Protein AF-X1DA52-F1 (afdb_monomer_lite)

Secondary structure (DSSP, 8-state):
-TTTHHHHHHHHHHTTS---HHHHHHHHHHHHHHHHHHHHHHHHHHHHHHHHHT--SSS-GGGSTTTTTSS-HHHHHHHHHHHHHHHHHHHHTT-HHHHH--

Radius of gyration: 17.01 Å; chains: 1; bounding box: 36×19×48 Å

Foldseek 3Di:
DVPLCVVVVVQCVVVVHDHDPVLVVLSVLLSQLQVLLVVLVVLLVCLVVLQVCQDPPDDGNCPDCDVVVVDDSVRSNVSSVVSNVRSVVSVCVSDVPVVVVD

InterPro domains:
  IPR000537 UbiA prenyltransferase [PF01040] (5-99)
  IPR044878 UbiA prenyltransferase superfamily [G3DSA:1.10.357.140] (1-102)

Sequence (102 aa):
MVYSWLSVIGLFITFRGFPPLILLLKLFCAMTGTSLGVYFYNDICDLEEDLARGKVLDLTPASRPLGRGLISKRRMKVFSALMAALGLAASALINSKVLIAQ

Organism: NCBI:txid412755

pLDDT: mean 80.99, std 15.2, range [42.78, 96.38]

Structure (mmCIF, N/CA/C/O backbone):
data_AF-X1DA52-F1
#
_entry.id   AF-X1DA52-F1
#
loop_
_atom_site.group_PDB
_atom_site.id
_atom_site.type_symbol
_atom_site.label_atom_id
_atom_site.label_alt_id
_atom_site.label_comp_id
_atom_site.label_asym_id
_atom_site.label_entity_id
_atom_site.label_seq_id
_atom_site.pdbx_PDB_ins_code
_atom_site.Cartn_x
_atom_site.Cartn_y
_atom_site.Cartn_z
_atom_site.occupancy
_atom_site.B_iso_or_equiv
_atom_site.auth_seq_id
_atom_site.auth_comp_id
_atom_site.auth_asym_id
_atom_site.auth_atom_id
_atom_site.pdbx_PDB_model_num
ATOM 1 N N . MET A 1 1 ? -7.911 -5.032 -5.301 1.00 50.53 1 MET A N 1
ATOM 2 C CA . MET A 1 1 ? -8.793 -4.475 -4.243 1.00 50.53 1 MET A CA 1
ATOM 3 C C . MET A 1 1 ? -9.794 -5.478 -3.664 1.00 50.53 1 MET A C 1
ATOM 5 O O . MET A 1 1 ? -10.402 -5.158 -2.654 1.00 50.53 1 MET A O 1
ATOM 9 N N . VAL A 1 2 ? -9.986 -6.668 -4.251 1.00 52.09 2 VAL A N 1
ATOM 10 C CA . VAL A 1 2 ? -11.075 -7.587 -3.855 1.00 52.09 2 VAL A CA 1
ATOM 11 C C . VAL A 1 2 ? -10.959 -8.073 -2.399 1.00 52.09 2 VAL A C 1
ATOM 13 O O . VAL A 1 2 ? -11.968 -8.145 -1.709 1.00 52.09 2 VAL A O 1
ATOM 16 N N . TYR A 1 3 ? -9.746 -8.312 -1.888 1.00 58.59 3 TYR A N 1
ATOM 17 C CA . TYR A 1 3 ? -9.556 -8.881 -0.542 1.00 58.59 3 TYR A CA 1
ATOM 18 C C . TYR A 1 3 ? -9.560 -7.860 0.600 1.00 58.59 3 TYR A C 1
ATOM 20 O O . TYR A 1 3 ? -9.824 -8.217 1.744 1.00 58.59 3 TYR A O 1
ATOM 28 N N . SER A 1 4 ? -9.307 -6.587 0.302 1.00 66.19 4 SER A N 1
ATOM 29 C CA . SER A 1 4 ? -9.207 -5.528 1.308 1.00 66.19 4 SER A CA 1
ATOM 30 C C . SER A 1 4 ? -10.551 -5.321 2.028 1.00 66.19 4 SER A C 1
ATOM 32 O O . SER A 1 4 ? -10.601 -5.150 3.235 1.00 66.19 4 SER A O 1
ATOM 34 N N . TRP A 1 5 ? -11.679 -5.424 1.328 1.00 74.81 5 TRP A N 1
ATOM 35 C CA . TRP A 1 5 ? -13.002 -5.145 1.903 1.00 74.81 5 TRP A CA 1
ATOM 36 C C . TRP A 1 5 ? -13.449 -6.131 2.995 1.00 74.81 5 TRP A C 1
ATOM 38 O O . TRP A 1 5 ? -14.279 -5.774 3.833 1.00 74.81 5 TRP A O 1
ATOM 48 N N . LEU A 1 6 ? -12.868 -7.335 3.044 1.00 85.25 6 LEU A N 1
ATOM 49 C CA . LEU A 1 6 ? -13.213 -8.349 4.046 1.00 85.25 6 LEU A CA 1
ATOM 50 C C . LEU A 1 6 ? -12.875 -7.901 5.470 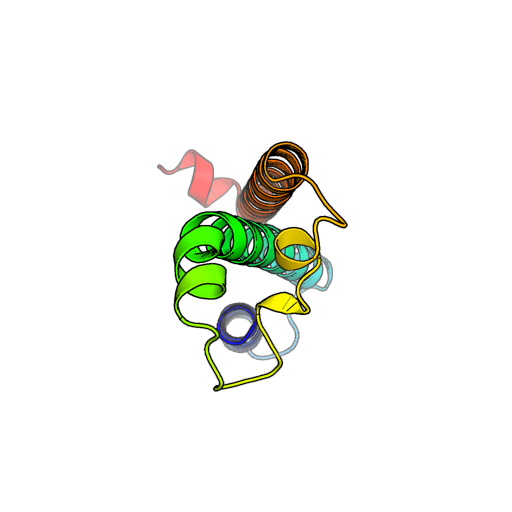1.00 85.25 6 LEU A C 1
ATOM 52 O O . LEU A 1 6 ? -13.644 -8.173 6.390 1.00 85.25 6 LEU A O 1
ATOM 56 N N . SER A 1 7 ? -11.784 -7.158 5.664 1.00 85.31 7 SER A N 1
ATOM 57 C CA . SER A 1 7 ? -11.419 -6.675 6.999 1.00 85.31 7 SER A CA 1
ATOM 58 C C . SER A 1 7 ? -12.406 -5.624 7.508 1.00 85.31 7 SER A C 1
ATOM 60 O O . SER A 1 7 ? -12.689 -5.577 8.703 1.00 85.31 7 SER A O 1
ATOM 62 N N . VAL A 1 8 ? -12.968 -4.799 6.614 1.00 85.81 8 VAL A N 1
ATOM 63 C CA . VAL A 1 8 ? -14.019 -3.833 6.973 1.00 85.81 8 VAL A CA 1
ATOM 64 C C . VAL A 1 8 ? -15.275 -4.583 7.395 1.00 85.81 8 VAL A C 1
ATOM 66 O O . VAL A 1 8 ? -15.804 -4.308 8.466 1.00 85.81 8 VAL A O 1
ATOM 69 N N . ILE A 1 9 ? -15.706 -5.584 6.624 1.00 88.50 9 ILE A N 1
ATOM 70 C CA . ILE A 1 9 ? -16.854 -6.430 6.986 1.00 88.50 9 ILE A CA 1
ATOM 71 C C . ILE A 1 9 ? -16.626 -7.094 8.354 1.00 88.50 9 ILE A C 1
ATOM 73 O O . ILE A 1 9 ? -17.493 -7.025 9.224 1.00 88.50 9 ILE A O 1
ATOM 77 N N . GLY A 1 10 ? -15.437 -7.660 8.588 1.00 88.62 10 GLY A N 1
ATOM 78 C CA . GLY A 1 10 ? -15.063 -8.239 9.880 1.00 88.62 10 GLY A CA 1
ATOM 79 C C . GLY A 1 10 ? -15.140 -7.235 11.035 1.00 88.62 10 GLY A C 1
ATOM 80 O O . GLY A 1 10 ? -15.580 -7.584 12.134 1.00 88.62 10 GLY A O 1
ATOM 81 N N . LEU A 1 11 ? -14.798 -5.969 10.783 1.00 89.38 11 LEU A N 1
ATOM 82 C CA . LEU A 1 11 ? -14.906 -4.902 11.775 1.00 89.38 11 LEU A CA 1
ATOM 83 C C . LEU A 1 11 ? -16.369 -4.611 12.149 1.00 89.38 11 LEU A C 1
ATOM 85 O O . LEU A 1 11 ? -16.684 -4.513 13.334 1.00 89.38 11 LEU A O 1
ATOM 89 N N . PHE A 1 12 ? -17.269 -4.535 11.166 1.00 90.56 12 PHE A N 1
ATOM 90 C CA . PHE A 1 12 ? -18.707 -4.352 11.409 1.00 90.56 12 PHE A CA 1
ATOM 91 C C . PHE A 1 12 ? -19.319 -5.528 12.182 1.00 90.56 12 PHE A C 1
ATOM 93 O O . PHE A 1 12 ? -20.105 -5.320 13.109 1.00 90.56 12 PHE A O 1
ATOM 100 N N . ILE A 1 13 ? -18.917 -6.761 11.854 1.00 92.69 13 ILE A N 1
ATOM 101 C CA . ILE A 1 13 ? -19.347 -7.967 12.577 1.00 92.69 13 ILE A CA 1
ATOM 102 C C . ILE A 1 13 ? -18.884 -7.909 14.040 1.00 92.69 13 ILE A C 1
ATOM 104 O O . ILE A 1 13 ? -19.678 -8.146 14.950 1.00 92.69 13 ILE A O 1
ATOM 108 N N . THR A 1 14 ? -17.622 -7.538 14.277 1.00 90.06 14 THR A N 1
ATOM 109 C CA . THR A 1 14 ? -17.026 -7.475 15.625 1.00 90.06 14 THR A CA 1
ATOM 110 C C . THR A 1 14 ? -17.731 -6.454 16.520 1.00 90.06 14 THR A C 1
ATOM 112 O O . THR A 1 14 ? -17.991 -6.734 17.688 1.00 90.06 14 THR A O 1
ATOM 115 N N . PHE A 1 15 ? -18.088 -5.288 15.975 1.00 90.69 15 PHE A N 1
ATOM 116 C CA . PHE A 1 15 ? -18.791 -4.238 16.719 1.00 90.69 15 PHE A CA 1
ATOM 117 C C . PHE A 1 15 ? -20.315 -4.421 16.757 1.00 90.69 15 PHE A C 1
ATOM 119 O O . PHE A 1 15 ? -20.997 -3.616 17.387 1.00 90.69 15 PHE A O 1
ATOM 126 N N . ARG A 1 16 ? -20.855 -5.476 16.120 1.00 90.44 16 ARG A N 1
ATOM 127 C CA . ARG A 1 16 ? -22.301 -5.748 16.003 1.00 90.44 16 ARG A CA 1
ATOM 128 C C . ARG A 1 16 ? -23.091 -4.526 15.521 1.00 90.44 16 ARG A C 1
ATOM 130 O O . ARG A 1 16 ? -24.171 -4.229 16.026 1.00 90.44 16 ARG A O 1
ATOM 137 N N . GLY A 1 17 ? -22.525 -3.785 14.575 1.00 87.62 17 GLY A N 1
ATOM 138 C CA . GLY A 1 17 ? -23.038 -2.480 14.182 1.00 87.62 17 GLY A CA 1
ATOM 139 C C . GLY A 1 17 ? -21.920 -1.573 13.695 1.00 87.62 17 GLY A C 1
ATOM 140 O O . GLY A 1 17 ? -20.993 -2.033 13.033 1.00 87.62 17 GLY A O 1
ATOM 141 N N . PHE A 1 18 ? -22.016 -0.279 14.001 1.00 89.44 18 PHE A N 1
ATOM 142 C CA . PHE A 1 18 ? -21.091 0.720 13.475 1.00 89.44 18 PHE A CA 1
ATOM 143 C C . PHE A 1 18 ? -19.822 0.823 14.342 1.00 89.44 18 PHE A C 1
ATOM 145 O O . PHE A 1 18 ? -19.908 1.238 15.501 1.00 89.44 18 PHE A O 1
ATOM 152 N N . PRO A 1 19 ? -18.637 0.458 13.821 1.00 89.81 19 PRO A N 1
ATOM 153 C CA . PRO A 1 19 ? -17.394 0.587 14.570 1.00 89.81 19 PRO A CA 1
ATOM 154 C C . PRO A 1 19 ? -16.959 2.060 14.704 1.00 89.81 19 PRO A C 1
ATOM 156 O O . PRO A 1 19 ? -17.376 2.910 13.912 1.00 89.81 19 PRO A O 1
ATOM 159 N N . PRO A 1 20 ? -16.077 2.390 15.668 1.00 91.50 20 PRO A N 1
ATOM 160 C CA . PRO A 1 20 ? -15.541 3.738 15.823 1.00 91.50 20 PRO A CA 1
ATOM 161 C C . PRO A 1 20 ? -14.898 4.248 14.529 1.00 91.50 20 PRO A C 1
ATOM 163 O O . PRO A 1 20 ? -14.046 3.577 13.943 1.00 91.50 20 PRO A O 1
ATOM 166 N N . LEU A 1 21 ? -15.247 5.469 14.114 1.00 90.12 21 LEU A N 1
ATOM 167 C CA . LEU A 1 21 ? -14.792 6.047 12.843 1.00 90.12 21 LEU A CA 1
ATOM 168 C C . LEU A 1 21 ? -13.261 6.084 12.718 1.00 90.12 21 LEU A C 1
ATOM 170 O O . LEU A 1 21 ? -12.707 5.788 11.664 1.00 90.12 21 LEU A O 1
ATOM 174 N N . ILE A 1 22 ? -12.560 6.387 13.811 1.00 90.56 22 ILE A N 1
ATOM 175 C CA . ILE A 1 22 ? -11.090 6.409 13.848 1.00 90.56 22 ILE A CA 1
ATOM 176 C C . ILE A 1 22 ? -10.508 5.026 13.521 1.00 90.56 22 ILE A C 1
ATOM 178 O O . ILE A 1 22 ? -9.492 4.927 12.835 1.00 90.56 22 ILE A O 1
ATOM 182 N N . LEU A 1 23 ? -11.150 3.953 13.987 1.00 89.31 23 LEU A N 1
ATOM 183 C CA . LEU A 1 23 ? -10.711 2.583 13.736 1.00 89.31 23 LEU A CA 1
ATOM 184 C C . LEU A 1 23 ? -10.940 2.187 12.272 1.00 89.31 23 LEU A C 1
ATOM 186 O O . LEU A 1 23 ? -10.053 1.599 11.657 1.00 89.31 23 LEU A O 1
ATOM 190 N N . LEU A 1 24 ? -12.079 2.591 11.700 1.00 89.50 24 LEU A N 1
ATOM 191 C CA . LEU A 1 24 ? -12.370 2.457 10.269 1.00 89.50 24 LEU A CA 1
ATOM 192 C C . LEU A 1 24 ? -11.322 3.158 9.403 1.00 89.50 24 LEU A C 1
ATOM 194 O O . LEU A 1 24 ? -10.810 2.557 8.464 1.00 89.50 24 LEU A O 1
ATOM 198 N N . LEU A 1 25 ? -10.972 4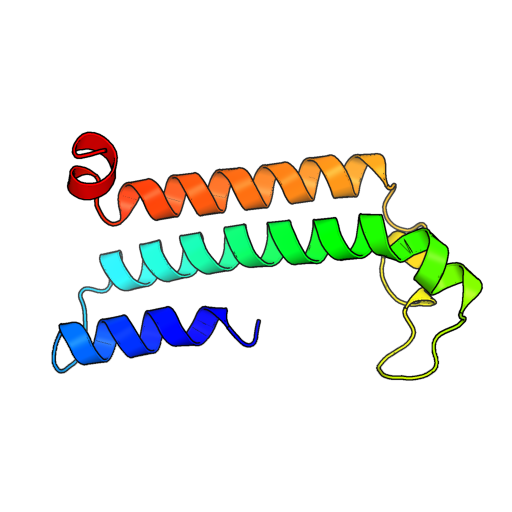.404 9.735 1.00 89.56 25 LEU A N 1
ATOM 199 C CA . LEU A 1 25 ? -9.975 5.176 8.991 1.00 89.56 25 LEU A CA 1
ATOM 200 C C . LEU A 1 25 ? -8.590 4.527 9.053 1.00 89.56 25 LEU A C 1
ATOM 202 O O . LEU A 1 25 ? -7.931 4.383 8.026 1.00 89.56 25 LEU A O 1
ATOM 206 N N . LYS A 1 26 ? -8.160 4.076 10.238 1.00 90.19 26 LYS A N 1
ATOM 207 C CA . LYS A 1 26 ? -6.888 3.354 10.391 1.00 90.19 26 LYS A CA 1
ATOM 208 C C . LYS A 1 26 ? -6.864 2.072 9.562 1.00 90.19 26 LYS A C 1
ATOM 210 O O . LYS A 1 26 ? -5.890 1.828 8.852 1.00 90.19 26 LYS A O 1
ATOM 215 N N . LEU A 1 27 ? -7.940 1.285 9.619 1.00 90.94 27 LEU A N 1
ATOM 216 C CA . LEU A 1 27 ? -8.073 0.053 8.846 1.00 90.94 27 LEU A CA 1
ATOM 217 C C . LEU A 1 27 ? -8.051 0.333 7.341 1.00 90.94 27 LEU A C 1
ATOM 219 O O . LEU A 1 27 ? -7.325 -0.326 6.601 1.00 90.94 27 LEU A O 1
ATOM 223 N N . PHE A 1 28 ? -8.782 1.350 6.891 1.00 89.44 28 PHE A N 1
ATOM 224 C CA . PHE A 1 28 ? -8.799 1.768 5.495 1.00 89.44 28 PHE A CA 1
ATOM 225 C C . PHE A 1 28 ? -7.403 2.162 4.994 1.00 89.44 28 PHE A C 1
ATOM 227 O O . PHE A 1 28 ? -6.973 1.683 3.943 1.00 89.44 28 PHE A O 1
ATOM 234 N N . CYS A 1 29 ? -6.665 2.973 5.758 1.00 90.06 29 CYS A N 1
ATOM 235 C CA . CYS A 1 29 ? -5.293 3.359 5.423 1.00 90.06 29 CYS A CA 1
ATOM 236 C C . CYS A 1 29 ? -4.350 2.149 5.382 1.00 90.06 29 CYS A C 1
ATOM 238 O O . CYS A 1 29 ? -3.589 1.999 4.424 1.00 90.06 29 CYS A O 1
ATOM 240 N N . ALA A 1 30 ? -4.432 1.263 6.380 1.00 91.19 30 ALA A N 1
ATOM 241 C CA . ALA A 1 30 ? -3.615 0.055 6.452 1.00 91.19 30 ALA A CA 1
ATOM 242 C C . ALA A 1 30 ? -3.825 -0.841 5.229 1.00 91.19 30 ALA A C 1
ATOM 244 O O . ALA A 1 30 ? -2.871 -1.253 4.565 1.00 91.19 30 ALA A O 1
ATOM 245 N N . MET A 1 31 ? -5.084 -1.090 4.881 1.00 90.81 31 MET A N 1
ATOM 246 C CA . MET A 1 31 ? -5.438 -1.924 3.740 1.00 90.81 31 MET A CA 1
ATOM 247 C C . MET A 1 31 ? -5.071 -1.284 2.411 1.00 90.81 31 MET A C 1
ATOM 249 O O . MET A 1 31 ? -4.559 -1.970 1.531 1.00 90.81 31 MET A O 1
ATOM 253 N N . THR A 1 32 ? -5.322 0.014 2.255 1.00 90.31 32 THR A N 1
ATOM 254 C CA . THR A 1 32 ? -5.010 0.729 1.015 1.00 90.31 32 THR A CA 1
ATOM 255 C C . THR A 1 32 ? -3.506 0.715 0.768 1.00 90.31 32 THR A C 1
ATOM 257 O O . THR A 1 32 ? -3.077 0.296 -0.303 1.00 90.31 32 THR A O 1
ATOM 260 N N . GLY A 1 33 ? -2.698 1.075 1.771 1.00 91.81 33 GLY A N 1
ATOM 261 C CA . GLY A 1 33 ? -1.239 1.088 1.650 1.00 91.81 33 GLY A CA 1
ATOM 262 C C . GLY A 1 33 ? -0.653 -0.294 1.357 1.00 91.81 33 GLY A C 1
ATOM 263 O O . GLY A 1 33 ? 0.090 -0.455 0.390 1.00 91.81 33 GLY A O 1
ATOM 264 N N . THR A 1 34 ? -1.040 -1.315 2.130 1.00 90.94 34 THR A N 1
ATOM 265 C CA . THR A 1 34 ? -0.549 -2.691 1.918 1.00 90.94 34 THR A CA 1
ATOM 266 C C . THR A 1 34 ? -0.968 -3.244 0.559 1.00 90.94 34 THR A C 1
ATOM 268 O O . THR A 1 34 ? -0.135 -3.785 -0.164 1.00 90.94 34 THR A O 1
ATOM 271 N N . SER A 1 35 ? -2.229 -3.048 0.163 1.00 90.06 35 SER A N 1
ATOM 272 C CA . SER A 1 35 ? -2.737 -3.535 -1.123 1.00 90.06 35 SER A CA 1
ATOM 273 C C . SER A 1 35 ? -2.029 -2.851 -2.289 1.00 90.06 35 SER A C 1
ATOM 275 O O . SER A 1 35 ? -1.555 -3.533 -3.192 1.00 90.06 35 SER A O 1
ATOM 277 N N . LEU A 1 36 ? -1.919 -1.518 -2.270 1.00 90.75 36 LEU A N 1
ATOM 278 C CA . LEU A 1 36 ? -1.199 -0.772 -3.305 1.00 90.75 36 LEU A CA 1
ATOM 279 C C . LEU A 1 36 ? 0.268 -1.201 -3.384 1.00 90.75 36 LEU A C 1
ATOM 281 O O . LEU A 1 36 ? 0.768 -1.438 -4.479 1.00 90.75 36 LEU A O 1
ATOM 285 N N . GLY A 1 37 ? 0.938 -1.366 -2.239 1.00 91.56 37 GLY A N 1
ATOM 286 C CA . GLY A 1 37 ? 2.311 -1.862 -2.180 1.00 91.56 37 GLY A CA 1
ATOM 287 C C . GLY A 1 37 ? 2.473 -3.203 -2.898 1.00 91.56 37 GLY A C 1
ATOM 288 O O . GLY A 1 37 ? 3.323 -3.317 -3.782 1.00 91.56 37 GLY A O 1
ATOM 289 N N . VAL A 1 38 ? 1.616 -4.178 -2.578 1.00 91.00 38 VAL A N 1
ATOM 290 C CA . VAL A 1 38 ? 1.631 -5.518 -3.186 1.00 91.00 38 VAL A CA 1
ATOM 291 C C . VAL A 1 38 ? 1.321 -5.466 -4.680 1.00 91.00 38 VAL A C 1
ATOM 293 O O . VAL A 1 38 ? 2.068 -6.046 -5.459 1.00 91.00 38 VAL A O 1
ATOM 296 N N . TYR A 1 39 ? 0.278 -4.750 -5.110 1.00 88.19 39 TYR A N 1
ATOM 297 C CA . TYR A 1 39 ? -0.085 -4.690 -6.532 1.00 88.19 39 TYR A CA 1
ATOM 298 C C . TYR A 1 39 ? 0.982 -3.990 -7.380 1.00 88.19 39 TYR A C 1
ATOM 300 O O . TYR A 1 39 ? 1.316 -4.476 -8.455 1.00 88.19 39 TYR A O 1
ATOM 308 N N . PHE A 1 40 ? 1.577 -2.898 -6.892 1.00 91.00 40 PHE A N 1
ATOM 309 C CA . PHE A 1 40 ? 2.671 -2.244 -7.613 1.00 91.00 40 PHE A CA 1
ATOM 310 C C . PHE A 1 40 ? 3.939 -3.089 -7.641 1.00 91.00 40 PHE A C 1
ATOM 312 O O . PHE A 1 40 ? 4.676 -3.042 -8.622 1.00 91.00 40 PHE A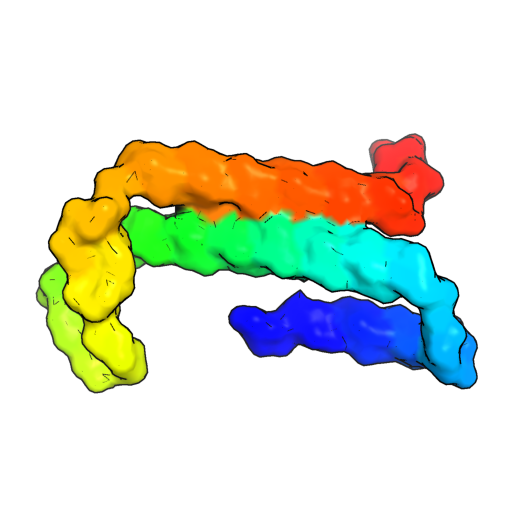 O 1
ATOM 319 N N . TYR A 1 41 ? 4.207 -3.863 -6.588 1.00 91.56 41 TYR A N 1
ATOM 320 C CA . TYR A 1 41 ? 5.305 -4.822 -6.617 1.00 91.56 41 TYR A CA 1
ATOM 321 C C . TYR A 1 41 ? 5.028 -5.943 -7.622 1.00 91.56 41 TYR A C 1
ATOM 323 O O . TYR A 1 41 ? 5.916 -6.309 -8.388 1.00 91.56 41 TYR A O 1
ATOM 331 N N . ASN A 1 42 ? 3.784 -6.420 -7.675 1.00 90.12 42 ASN A N 1
ATOM 332 C CA . ASN A 1 42 ? 3.347 -7.430 -8.628 1.00 90.12 42 ASN A CA 1
ATOM 333 C C . ASN A 1 42 ? 3.543 -6.955 -10.075 1.00 90.12 42 ASN A C 1
ATOM 335 O O . ASN A 1 42 ? 4.174 -7.652 -10.857 1.00 90.12 42 ASN A O 1
ATOM 339 N N . ASP A 1 43 ? 3.139 -5.722 -10.398 1.00 87.31 43 ASP A N 1
ATOM 340 C CA . ASP A 1 43 ? 3.385 -5.114 -11.716 1.00 87.31 43 ASP A CA 1
ATOM 341 C C . ASP A 1 43 ? 4.879 -5.083 -12.093 1.00 87.31 43 ASP A C 1
ATOM 343 O O . ASP A 1 43 ? 5.233 -5.159 -13.267 1.00 87.31 43 ASP A O 1
ATOM 347 N N . ILE A 1 44 ? 5.780 -4.949 -11.114 1.00 89.75 44 ILE A N 1
ATOM 348 C CA . ILE A 1 44 ? 7.232 -4.936 -11.347 1.00 89.75 44 ILE A CA 1
ATOM 349 C C . ILE A 1 44 ? 7.773 -6.334 -11.635 1.00 89.75 44 ILE A C 1
ATOM 351 O O . ILE A 1 44 ? 8.690 -6.461 -12.454 1.00 89.75 44 ILE A O 1
ATOM 355 N N . CYS A 1 45 ? 7.274 -7.335 -10.911 1.00 89.62 45 CYS A N 1
ATOM 356 C CA . CYS A 1 45 ? 7.649 -8.736 -11.072 1.00 89.62 45 CYS A CA 1
ATOM 357 C C . CYS A 1 45 ? 7.136 -9.287 -12.401 1.00 89.62 45 CYS A C 1
ATOM 359 O O . CYS A 1 45 ? 7.909 -9.889 -13.144 1.00 89.62 45 CYS A O 1
ATOM 361 N N . ASP A 1 46 ? 5.884 -8.984 -12.730 1.00 86.50 46 ASP A N 1
ATOM 362 C CA . ASP A 1 46 ? 5.207 -9.524 -13.905 1.00 86.50 46 ASP A CA 1
ATOM 363 C C . ASP A 1 46 ? 5.560 -8.764 -15.190 1.00 86.50 46 ASP A C 1
ATOM 365 O O . ASP A 1 46 ? 5.263 -9.243 -16.275 1.00 86.50 46 ASP A O 1
ATOM 369 N N . LEU A 1 47 ? 6.257 -7.620 -15.106 1.00 84.88 47 LEU A N 1
ATOM 370 C CA . LEU A 1 47 ? 6.562 -6.750 -16.250 1.00 84.88 47 LEU A CA 1
ATOM 371 C C . LEU A 1 47 ? 7.154 -7.492 -17.458 1.00 84.88 47 LEU A C 1
ATOM 373 O O . LEU A 1 47 ? 6.759 -7.244 -18.593 1.00 84.88 47 LEU A O 1
ATOM 377 N N . GLU A 1 48 ? 8.134 -8.363 -17.230 1.00 81.19 48 GLU A N 1
ATOM 378 C CA . GLU A 1 48 ? 8.828 -9.071 -18.314 1.00 81.19 48 GLU A CA 1
ATOM 379 C C . GLU A 1 48 ? 7.919 -10.121 -18.964 1.00 81.19 48 GLU A C 1
ATOM 381 O O . GLU A 1 48 ? 7.903 -10.260 -20.187 1.00 81.19 48 GLU A O 1
ATOM 386 N N . GLU A 1 49 ? 7.098 -10.801 -18.163 1.00 78.44 49 GLU A N 1
ATOM 387 C CA . GLU A 1 49 ? 6.116 -11.768 -18.649 1.00 78.44 49 GLU A CA 1
ATOM 388 C C . GLU A 1 49 ? 4.942 -11.078 -19.364 1.00 78.44 49 GLU A C 1
ATOM 390 O O . GLU A 1 49 ? 4.500 -11.538 -20.419 1.00 78.44 49 GLU A O 1
ATOM 395 N N . ASP A 1 50 ? 4.478 -9.947 -18.836 1.00 73.62 50 ASP A N 1
ATOM 396 C CA . ASP A 1 50 ? 3.401 -9.126 -19.387 1.00 73.62 50 ASP A CA 1
ATOM 397 C C . ASP A 1 50 ? 3.780 -8.537 -20.751 1.00 73.62 50 ASP A C 1
ATOM 399 O O . ASP A 1 50 ? 2.956 -8.521 -21.672 1.00 73.62 50 ASP A O 1
ATOM 403 N N . LEU A 1 51 ? 5.037 -8.105 -20.908 1.00 75.12 51 LEU A N 1
ATOM 404 C CA . LEU A 1 51 ? 5.584 -7.649 -22.187 1.00 75.12 51 LEU A CA 1
ATOM 405 C C . LEU A 1 51 ? 5.747 -8.806 -23.184 1.00 75.12 51 LEU A C 1
ATOM 407 O O . LEU A 1 51 ? 5.428 -8.640 -24.359 1.00 75.12 51 LEU A O 1
ATOM 411 N N . ALA A 1 52 ? 6.210 -9.976 -22.731 1.00 73.31 52 ALA A N 1
ATOM 412 C CA . ALA A 1 52 ? 6.471 -11.127 -23.597 1.00 73.31 52 ALA A CA 1
ATOM 413 C C . ALA A 1 52 ? 5.197 -11.846 -24.068 1.00 73.31 52 ALA A C 1
ATOM 415 O O . ALA A 1 52 ? 5.147 -12.348 -25.190 1.00 73.31 52 ALA A O 1
ATOM 416 N N . ARG A 1 53 ? 4.164 -11.929 -23.219 1.00 65.88 53 ARG A N 1
ATOM 417 C CA . ARG A 1 53 ? 2.939 -12.688 -23.518 1.00 65.88 53 ARG A CA 1
ATOM 418 C C . ARG A 1 53 ? 1.869 -11.875 -24.242 1.00 65.88 53 ARG A C 1
ATOM 420 O O . ARG A 1 53 ? 0.866 -12.464 -24.639 1.00 65.88 53 ARG A O 1
ATOM 427 N N . GLY A 1 54 ? 2.036 -10.554 -24.377 1.00 58.75 54 GLY A N 1
ATOM 428 C CA . GLY A 1 54 ? 1.034 -9.667 -24.980 1.00 58.75 54 GLY A CA 1
ATOM 429 C C . GLY A 1 54 ? -0.377 -9.914 -24.432 1.00 58.75 54 GLY A C 1
ATOM 430 O O . GLY A 1 54 ? -1.338 -9.885 -25.195 1.00 58.75 54 GLY A O 1
ATOM 431 N N . LYS A 1 55 ? -0.493 -10.292 -23.146 1.00 51.59 55 LYS A N 1
ATOM 432 C CA . LYS A 1 55 ? -1.634 -11.072 -22.649 1.00 51.59 55 LYS A CA 1
ATOM 433 C C . LYS A 1 55 ? -2.950 -10.306 -22.820 1.00 51.59 55 LYS A C 1
ATOM 435 O O . LYS A 1 55 ? -3.156 -9.229 -22.269 1.00 51.59 55 LYS A O 1
ATOM 440 N N . VAL A 1 56 ? -3.809 -10.940 -23.613 1.00 46.38 56 VAL A N 1
ATOM 441 C CA . VAL A 1 56 ? -5.092 -10.500 -24.179 1.00 46.38 56 VAL A CA 1
ATOM 442 C C . VAL A 1 56 ? -6.268 -10.603 -23.191 1.00 46.38 56 VAL A C 1
ATOM 444 O O . VAL A 1 56 ? -7.375 -10.199 -23.530 1.00 46.38 56 VAL A O 1
ATOM 447 N N . LEU A 1 57 ? -6.067 -11.073 -21.955 1.00 45.62 57 LEU A N 1
ATOM 448 C CA . LEU A 1 57 ? -7.132 -11.089 -20.948 1.00 45.62 57 LEU A CA 1
ATOM 449 C C . LEU A 1 57 ? -6.974 -9.940 -19.948 1.00 45.62 57 LEU A C 1
ATOM 451 O O . LEU A 1 57 ? -6.042 -9.910 -19.151 1.00 45.62 57 LEU A O 1
ATOM 455 N N . ASP A 1 58 ? -7.947 -9.040 -20.039 1.00 42.78 58 ASP A N 1
ATOM 456 C CA . ASP A 1 58 ? -8.259 -7.894 -19.192 1.00 42.78 58 ASP A CA 1
ATOM 457 C C . ASP A 1 58 ? -7.313 -6.688 -19.278 1.00 42.78 58 ASP A C 1
ATOM 459 O O . ASP A 1 58 ? -6.347 -6.523 -18.537 1.00 42.78 58 ASP A O 1
ATOM 463 N N . LEU A 1 59 ? -7.697 -5.773 -20.181 1.00 46.62 59 LEU A N 1
ATOM 464 C CA . LEU A 1 59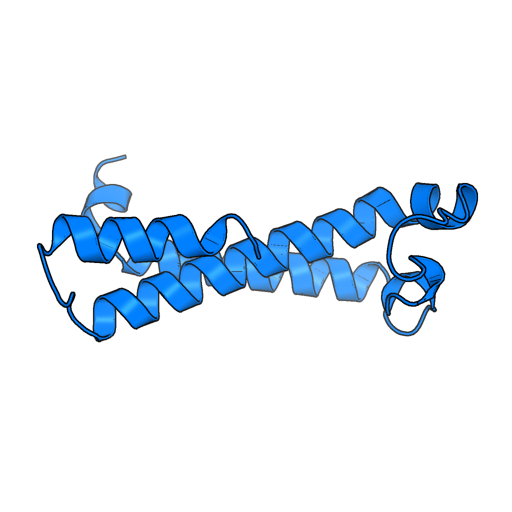 ? -7.283 -4.366 -20.211 1.00 46.62 59 LEU A CA 1
ATOM 465 C C . LEU A 1 59 ? -5.761 -4.170 -20.338 1.00 46.62 59 LEU A C 1
ATOM 467 O O . LEU A 1 59 ? -5.126 -3.581 -19.473 1.00 46.62 59 LEU A O 1
ATOM 471 N N . THR A 1 60 ? -5.198 -4.651 -21.456 1.00 48.62 60 THR A N 1
ATOM 472 C CA . THR A 1 60 ? -3.828 -4.403 -21.968 1.00 48.62 60 THR A CA 1
ATOM 473 C C . THR A 1 60 ? -2.759 -4.139 -20.889 1.00 48.62 60 THR A C 1
ATOM 475 O O . THR A 1 60 ? -2.589 -3.001 -20.465 1.00 48.62 60 THR A O 1
ATOM 478 N N . PRO A 1 61 ? -1.937 -5.124 -20.496 1.00 52.19 61 PRO A N 1
ATOM 479 C CA . PRO A 1 61 ? -0.789 -4.915 -19.599 1.00 52.19 61 PRO A CA 1
ATOM 480 C C . PRO A 1 61 ? 0.186 -3.831 -20.101 1.00 52.19 61 PRO A C 1
ATOM 482 O O . PRO A 1 61 ? 0.687 -3.019 -19.325 1.00 52.19 61 PRO A O 1
ATOM 485 N N . ALA A 1 62 ? 0.334 -3.710 -21.427 1.00 51.94 62 ALA A N 1
ATOM 486 C CA . ALA A 1 62 ? 1.044 -2.617 -22.100 1.00 51.94 62 ALA A CA 1
ATOM 487 C C . ALA A 1 62 ? 0.388 -1.230 -21.925 1.00 51.94 62 ALA A C 1
ATOM 489 O O . ALA A 1 62 ? 0.950 -0.222 -22.343 1.00 51.94 62 ALA A O 1
ATOM 490 N N . SER A 1 63 ? -0.809 -1.146 -21.338 1.00 59.62 63 SER A N 1
ATOM 491 C CA . SER A 1 63 ? -1.464 0.107 -20.964 1.00 59.62 63 SER A CA 1
ATOM 492 C C . SER A 1 63 ? -1.073 0.606 -19.577 1.00 59.62 63 SER A C 1
ATOM 494 O O . SER A 1 63 ? -1.216 1.801 -19.299 1.00 59.62 63 SER A O 1
ATOM 496 N N . ARG A 1 64 ? -0.542 -0.280 -18.721 1.00 74.00 64 ARG A N 1
ATOM 497 C CA . ARG A 1 64 ? -0.126 0.083 -17.367 1.00 74.00 64 ARG A CA 1
ATOM 498 C C . ARG A 1 64 ? 1.036 1.080 -17.434 1.00 74.00 64 ARG A C 1
ATOM 500 O O . ARG A 1 64 ? 1.901 0.955 -18.306 1.00 74.00 64 ARG A O 1
ATOM 507 N N . PRO A 1 65 ? 1.114 2.052 -16.508 1.00 80.69 65 PRO A N 1
ATOM 508 C CA . PRO A 1 65 ? 2.142 3.093 -16.546 1.00 80.69 65 PRO A CA 1
ATOM 509 C C . PRO A 1 65 ? 3.578 2.558 -16.620 1.00 80.69 65 PRO A C 1
ATOM 511 O O . PRO A 1 65 ? 4.423 3.158 -17.283 1.00 80.69 65 PRO A O 1
ATOM 514 N N . LEU A 1 66 ? 3.847 1.421 -15.966 1.00 83.50 66 LEU A N 1
ATOM 515 C CA . LEU A 1 66 ? 5.152 0.763 -15.998 1.00 83.50 66 LEU A CA 1
ATOM 516 C C . LEU A 1 66 ? 5.444 0.118 -17.364 1.00 83.50 66 LEU A C 1
ATOM 518 O O . LEU A 1 66 ? 6.516 0.344 -17.916 1.00 83.50 66 LEU A O 1
ATOM 522 N N . GLY A 1 67 ? 4.480 -0.610 -17.941 1.00 78.88 67 GLY A N 1
ATOM 523 C CA . GLY A 1 67 ? 4.602 -1.226 -19.270 1.00 78.88 67 GLY A CA 1
ATOM 524 C C . GLY A 1 67 ? 4.737 -0.208 -20.409 1.00 78.88 67 GLY A C 1
ATOM 525 O O . GLY A 1 67 ? 5.426 -0.469 -21.388 1.00 78.88 67 GLY A O 1
ATOM 526 N N . ARG A 1 68 ? 4.155 0.990 -20.252 1.00 80.12 68 ARG A N 1
ATOM 527 C CA . ARG A 1 68 ? 4.299 2.120 -21.192 1.00 80.12 68 ARG A CA 1
ATOM 528 C C . ARG A 1 68 ? 5.609 2.899 -21.059 1.00 80.12 68 ARG A C 1
ATOM 530 O O . ARG A 1 68 ? 5.832 3.836 -21.818 1.00 80.12 68 ARG A O 1
ATOM 537 N N . GLY A 1 69 ? 6.429 2.605 -20.050 1.00 82.44 69 GLY A N 1
ATOM 538 C CA . GLY A 1 69 ? 7.613 3.406 -19.740 1.00 82.44 69 GLY A CA 1
ATOM 539 C C . GLY A 1 69 ? 7.311 4.807 -19.184 1.00 82.44 69 GLY A C 1
ATOM 540 O O . GLY A 1 69 ? 8.227 5.616 -19.063 1.00 82.44 69 GLY A O 1
ATOM 541 N N . LEU A 1 70 ? 6.061 5.103 -18.795 1.00 86.75 70 LEU A N 1
ATOM 542 C CA . LEU A 1 70 ? 5.689 6.378 -18.156 1.00 86.75 70 LEU A CA 1
ATOM 543 C C . LEU A 1 70 ? 6.303 6.510 -16.755 1.00 86.75 70 LEU A C 1
ATOM 545 O O . LEU A 1 70 ? 6.527 7.613 -16.257 1.00 86.75 70 LEU A O 1
ATOM 549 N N . ILE A 1 71 ? 6.574 5.375 -16.108 1.00 88.62 71 ILE A N 1
ATOM 550 C CA . ILE A 1 71 ? 7.215 5.295 -14.797 1.00 88.62 71 ILE A CA 1
ATOM 551 C C . ILE A 1 71 ? 8.361 4.291 -14.886 1.00 88.62 71 ILE A C 1
ATOM 553 O O . ILE A 1 71 ? 8.198 3.195 -15.413 1.00 88.62 71 ILE A O 1
ATOM 557 N N . SER A 1 72 ? 9.529 4.636 -14.341 1.00 90.06 72 SER A N 1
ATOM 558 C CA . SER A 1 72 ? 10.664 3.711 -14.309 1.00 90.06 72 SER A CA 1
ATOM 559 C C . SER A 1 72 ? 10.481 2.610 -13.258 1.00 90.06 72 SER A C 1
ATOM 561 O O . SER A 1 72 ? 9.959 2.857 -12.167 1.00 90.06 72 SER A O 1
ATOM 563 N N . LYS A 1 73 ? 11.016 1.408 -13.531 1.00 89.25 73 LYS A N 1
ATOM 564 C CA . LYS A 1 73 ? 11.020 0.260 -12.595 1.00 89.25 73 LYS A CA 1
ATOM 565 C C . LYS A 1 73 ? 11.559 0.654 -11.213 1.00 89.25 73 LYS A C 1
ATOM 567 O O . LYS A 1 73 ? 11.006 0.259 -10.193 1.00 89.25 73 LYS A O 1
ATOM 572 N N . ARG A 1 74 ? 12.596 1.503 -11.164 1.00 92.06 74 ARG A 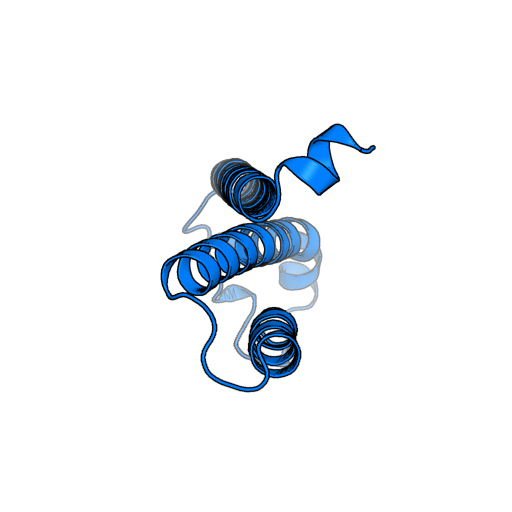N 1
ATOM 573 C CA . ARG A 1 74 ? 13.166 2.028 -9.909 1.00 92.06 74 ARG A CA 1
ATOM 574 C C . ARG A 1 74 ? 12.170 2.889 -9.127 1.00 92.06 74 ARG A C 1
ATOM 576 O O . ARG A 1 74 ? 12.043 2.697 -7.922 1.00 92.06 74 ARG A O 1
ATOM 583 N N . ARG A 1 75 ? 11.468 3.818 -9.788 1.00 93.56 75 ARG A N 1
ATOM 584 C CA . ARG A 1 75 ? 10.467 4.679 -9.131 1.00 93.56 75 ARG A CA 1
ATOM 585 C C . ARG A 1 75 ? 9.294 3.858 -8.607 1.00 93.56 75 ARG A C 1
ATOM 587 O O . ARG A 1 75 ? 8.898 4.056 -7.464 1.00 93.56 75 ARG A O 1
ATOM 594 N N . MET A 1 76 ? 8.814 2.894 -9.394 1.00 93.44 76 MET A N 1
ATOM 595 C CA . MET A 1 76 ? 7.739 2.001 -8.961 1.00 93.44 76 MET A CA 1
ATOM 596 C C . MET A 1 76 ? 8.157 1.147 -7.756 1.00 93.44 76 MET A C 1
ATOM 598 O O . MET A 1 76 ? 7.377 1.004 -6.822 1.00 93.44 76 MET A O 1
ATOM 602 N N . LYS A 1 77 ? 9.408 0.654 -7.713 1.00 94.06 77 LYS A N 1
ATOM 603 C CA . LYS A 1 77 ? 9.928 -0.117 -6.564 1.00 94.06 77 LYS A CA 1
ATOM 604 C C . LYS A 1 77 ? 9.926 0.707 -5.281 1.00 94.06 77 LYS A C 1
ATOM 606 O O . LYS A 1 77 ? 9.454 0.236 -4.253 1.00 94.06 77 LYS A O 1
ATOM 611 N N . VAL A 1 78 ? 10.435 1.937 -5.349 1.00 96.12 78 VAL A N 1
ATOM 612 C CA . VAL A 1 78 ? 10.460 2.842 -4.190 1.00 96.12 78 VAL A CA 1
ATOM 613 C C . VAL A 1 78 ? 9.038 3.178 -3.747 1.00 96.12 78 VAL A C 1
ATOM 615 O O . VAL A 1 78 ? 8.739 3.110 -2.560 1.00 96.12 78 VAL A O 1
ATOM 618 N N . PHE A 1 79 ? 8.143 3.486 -4.687 1.00 94.88 79 PHE A N 1
ATOM 619 C CA . PHE A 1 79 ? 6.757 3.818 -4.369 1.00 94.88 79 PHE A CA 1
ATOM 620 C C . PHE A 1 79 ? 5.998 2.639 -3.747 1.00 94.88 79 PHE A C 1
ATOM 622 O O . PHE A 1 79 ? 5.341 2.805 -2.724 1.00 94.88 79 PHE A O 1
ATOM 629 N N . SER A 1 80 ? 6.155 1.438 -4.305 1.00 94.88 80 SER A N 1
ATOM 630 C CA . SER A 1 80 ? 5.613 0.196 -3.747 1.00 94.88 80 SER A CA 1
ATOM 631 C C . SER A 1 80 ? 6.096 -0.039 -2.310 1.00 94.88 80 SER A C 1
ATOM 633 O O . SER A 1 80 ? 5.273 -0.251 -1.417 1.00 94.88 80 SER A O 1
ATOM 635 N N . ALA A 1 81 ? 7.405 0.085 -2.058 1.00 95.56 81 ALA A N 1
ATOM 636 C CA . ALA A 1 81 ? 7.977 -0.070 -0.722 1.00 95.56 81 ALA A CA 1
ATOM 637 C C . ALA A 1 81 ? 7.440 0.977 0.270 1.00 95.56 81 ALA A C 1
ATOM 639 O O . ALA A 1 81 ? 7.107 0.635 1.403 1.00 95.56 81 ALA A O 1
ATOM 640 N N . LEU A 1 82 ? 7.298 2.236 -0.160 1.00 96.38 82 LEU A N 1
ATOM 641 C CA . LEU A 1 82 ? 6.713 3.301 0.659 1.00 96.38 82 LEU A CA 1
ATOM 642 C C . LEU A 1 82 ? 5.248 3.015 1.006 1.00 96.38 82 LEU A C 1
ATOM 644 O O . LEU A 1 82 ? 4.863 3.150 2.164 1.00 96.38 82 LEU A O 1
ATOM 648 N N . MET A 1 83 ? 4.435 2.592 0.035 1.00 95.06 83 MET A N 1
ATOM 649 C CA . MET A 1 83 ? 3.029 2.248 0.275 1.00 95.06 83 MET A CA 1
ATOM 650 C C . MET A 1 83 ? 2.895 1.066 1.239 1.00 95.06 83 MET A C 1
ATOM 652 O O . MET A 1 83 ? 2.098 1.129 2.176 1.00 95.06 83 MET A O 1
ATOM 656 N N . ALA A 1 84 ? 3.717 0.026 1.063 1.00 93.12 84 ALA A N 1
ATOM 657 C CA . ALA A 1 84 ? 3.754 -1.114 1.971 1.00 93.12 84 ALA A CA 1
ATOM 658 C C . ALA A 1 84 ? 4.152 -0.689 3.394 1.00 93.12 84 ALA A C 1
ATOM 660 O O . ALA A 1 84 ? 3.462 -1.042 4.348 1.00 93.12 84 ALA A O 1
ATOM 661 N N . ALA A 1 85 ? 5.204 0.123 3.543 1.00 94.69 85 ALA A N 1
ATOM 662 C CA . ALA A 1 85 ? 5.652 0.626 4.840 1.00 94.69 85 ALA A CA 1
ATOM 663 C C . ALA A 1 85 ? 4.581 1.481 5.536 1.00 94.69 85 ALA A C 1
ATOM 665 O O . ALA A 1 85 ? 4.310 1.278 6.717 1.00 94.69 85 ALA A O 1
ATOM 666 N N . LEU A 1 86 ? 3.921 2.389 4.808 1.00 93.44 86 LEU A N 1
ATOM 667 C CA . LEU A 1 86 ? 2.817 3.195 5.342 1.00 93.44 86 LEU A CA 1
ATOM 668 C C . LEU A 1 86 ? 1.616 2.330 5.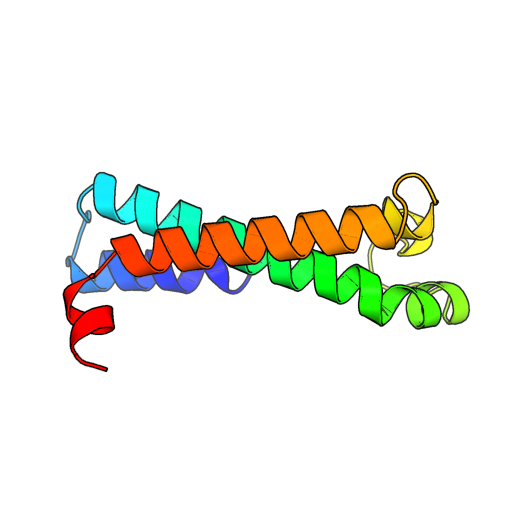741 1.00 93.44 86 LEU A C 1
ATOM 670 O O . LEU A 1 86 ? 1.016 2.561 6.789 1.00 93.44 86 LEU A O 1
ATOM 674 N N . GLY A 1 87 ? 1.285 1.316 4.938 1.00 91.88 87 GLY A N 1
ATOM 675 C CA . GLY A 1 87 ? 0.220 0.365 5.248 1.00 91.88 87 GLY A CA 1
ATOM 676 C C . GLY A 1 87 ? 0.509 -0.443 6.516 1.00 91.88 87 GLY A C 1
ATOM 677 O O . GLY A 1 87 ? -0.355 -0.561 7.384 1.00 91.88 87 GLY A O 1
ATOM 678 N N . LEU A 1 88 ? 1.739 -0.941 6.662 1.00 90.94 88 LEU A N 1
ATOM 679 C CA . LEU A 1 88 ? 2.188 -1.657 7.858 1.00 90.94 88 LEU A CA 1
ATOM 680 C C . LEU A 1 88 ? 2.216 -0.747 9.091 1.00 90.94 88 LEU A C 1
ATOM 682 O O . LEU A 1 88 ? 1.728 -1.142 10.148 1.00 90.94 88 LEU A O 1
ATOM 686 N N . ALA A 1 89 ? 2.708 0.487 8.956 1.00 90.94 89 ALA A N 1
ATOM 687 C CA . ALA A 1 89 ? 2.698 1.469 10.037 1.00 90.94 89 ALA A CA 1
ATOM 688 C C . ALA A 1 89 ? 1.265 1.795 10.489 1.00 90.94 89 ALA A C 1
ATOM 690 O O . ALA A 1 89 ? 0.972 1.780 11.683 1.00 90.94 89 ALA A O 1
ATOM 691 N N . ALA A 1 90 ? 0.341 2.017 9.550 1.00 89.88 90 ALA A N 1
ATOM 692 C CA . ALA A 1 90 ? -1.070 2.221 9.868 1.00 89.88 90 ALA A CA 1
ATOM 693 C C . ALA A 1 90 ? -1.683 0.990 10.555 1.00 89.88 90 ALA A C 1
ATOM 695 O O . ALA A 1 90 ? -2.421 1.146 11.527 1.00 89.88 90 ALA A O 1
ATOM 696 N N . SER A 1 91 ? -1.331 -0.222 10.109 1.00 88.38 91 SER A N 1
ATOM 697 C CA . SER A 1 91 ? -1.760 -1.476 10.741 1.00 88.38 91 SER A CA 1
ATOM 698 C C . SER A 1 91 ? -1.268 -1.588 12.186 1.00 88.38 91 SER A C 1
ATOM 700 O O . SER A 1 91 ? -2.042 -1.934 13.077 1.00 88.38 91 SER A O 1
ATOM 702 N N . ALA A 1 92 ? -0.011 -1.228 12.453 1.00 87.56 92 ALA A N 1
ATOM 703 C CA . ALA A 1 92 ? 0.562 -1.231 13.799 1.00 87.56 92 ALA A CA 1
ATOM 704 C C . ALA A 1 92 ? -0.172 -0.272 14.761 1.00 87.56 92 ALA A C 1
ATOM 706 O O . ALA A 1 92 ? -0.264 -0.530 15.960 1.00 87.56 92 ALA A O 1
ATOM 707 N N . LEU A 1 93 ? -0.760 0.808 14.236 1.00 88.00 93 LEU A N 1
ATOM 708 C CA . LEU A 1 93 ? -1.537 1.784 15.009 1.00 88.00 93 LEU A CA 1
ATOM 709 C C . LEU A 1 93 ? -2.993 1.362 15.278 1.00 88.00 93 LEU A C 1
ATOM 711 O O . LEU A 1 93 ? -3.690 2.053 16.034 1.00 88.00 93 LEU A O 1
ATOM 715 N N . ILE A 1 94 ? -3.479 0.275 14.664 1.00 85.56 94 ILE A N 1
ATOM 716 C CA . ILE A 1 94 ? -4.821 -0.279 14.920 1.00 85.56 94 ILE A CA 1
ATOM 717 C C . ILE A 1 94 ? -4.857 -0.918 16.306 1.00 85.56 94 ILE A C 1
ATOM 719 O O . ILE A 1 94 ? -5.770 -0.642 17.083 1.00 85.56 94 ILE A O 1
ATOM 723 N N . ASN A 1 95 ? -3.852 -1.734 16.632 1.00 75.75 95 ASN A N 1
ATOM 724 C CA . ASN A 1 95 ? -3.741 -2.365 17.939 1.00 75.75 95 ASN A CA 1
ATOM 725 C C . ASN A 1 95 ? -2.274 -2.534 18.353 1.00 75.75 95 ASN A C 1
ATOM 727 O O . ASN A 1 95 ? -1.650 -3.563 18.095 1.00 75.75 95 ASN A O 1
ATOM 731 N N . SER A 1 96 ? -1.740 -1.536 19.055 1.00 65.88 96 SER A N 1
ATOM 732 C CA . SER A 1 96 ? -0.373 -1.571 19.583 1.00 65.88 96 SER A CA 1
ATOM 733 C C . SER A 1 96 ? -0.143 -2.712 20.577 1.00 65.88 96 SER A C 1
ATOM 735 O O . SER A 1 96 ? 0.981 -3.187 20.698 1.00 65.88 96 SER A O 1
ATOM 737 N N . LYS A 1 97 ? -1.194 -3.209 21.250 1.00 60.12 97 LYS A N 1
ATOM 738 C CA . LYS A 1 97 ? -1.071 -4.345 22.176 1.00 60.12 97 LYS A CA 1
ATOM 739 C C . LYS A 1 97 ? -0.729 -5.646 21.457 1.00 60.12 97 LYS A C 1
ATOM 741 O O . LYS A 1 97 ? -0.002 -6.450 22.017 1.00 60.12 97 LYS A O 1
ATOM 746 N N . VAL A 1 98 ? -1.222 -5.845 20.233 1.00 59.97 98 VAL A N 1
ATOM 747 C CA . VAL A 1 98 ? -0.878 -7.028 19.422 1.00 59.97 98 VAL A CA 1
ATOM 748 C C . VAL A 1 98 ? 0.572 -6.955 18.956 1.00 59.97 98 VAL A C 1
ATOM 750 O O . VAL A 1 98 ? 1.239 -7.975 18.922 1.00 59.97 98 VAL A O 1
ATOM 753 N N . LEU A 1 99 ? 1.075 -5.753 18.667 1.00 54.59 99 LEU A N 1
ATOM 754 C CA . LEU A 1 99 ? 2.460 -5.550 18.240 1.00 54.59 99 LEU A CA 1
ATOM 755 C C . LEU A 1 99 ? 3.474 -5.790 19.372 1.00 54.59 99 LEU A C 1
ATOM 757 O O . LEU A 1 99 ? 4.562 -6.283 19.121 1.00 54.59 99 LEU A O 1
ATOM 761 N N . ILE A 1 100 ? 3.123 -5.413 20.606 1.00 56.84 100 ILE A N 1
ATOM 762 C CA . ILE A 1 100 ? 3.993 -5.547 21.790 1.00 56.84 100 ILE A CA 1
ATOM 763 C C . ILE A 1 100 ? 3.919 -6.961 22.395 1.00 56.84 100 ILE A C 1
ATOM 765 O O . ILE A 1 100 ? 4.815 -7.362 23.126 1.00 56.84 100 ILE A O 1
ATOM 769 N N . ALA A 1 101 ? 2.842 -7.705 22.125 1.00 51.66 101 ALA A N 1
ATOM 770 C CA . ALA A 1 101 ? 2.641 -9.066 22.628 1.00 51.66 101 ALA A CA 1
ATOM 771 C C . ALA A 1 101 ? 3.236 -10.168 21.726 1.00 51.66 101 ALA A C 1
ATOM 773 O O . ALA A 1 101 ? 3.065 -11.346 22.042 1.00 51.66 101 ALA A O 1
ATOM 774 N N . GLN A 1 102 ? 3.886 -9.798 20.615 1.00 45.03 102 GLN A N 1
ATOM 775 C CA . GLN A 1 102 ? 4.753 -10.681 19.823 1.00 45.03 102 GLN A CA 1
ATOM 776 C C . GLN A 1 102 ? 6.189 -10.611 20.340 1.00 45.03 102 GLN A C 1
ATOM 778 O O . GLN A 1 102 ? 6.860 -11.663 20.282 1.00 45.03 102 GLN A O 1
#